Protein AF-A0A6I3GVF2-F1 (afdb_monomer)

Sequence (119 aa):
MPSLTNWISILENLDARRNLTRQQCSWALSEIMSGQAPEAEVSNFLIALGAKGETVDELAGLVDTMLQNCLQLETGNDAVDIVGTGGDMIGTVNISTMASILTAAAGIPVLKHGSRSAS

pLDDT: mean 92.49, std 10.55, range [38.22, 98.44]

Solvent-accessible surface area (backbone atoms only — not comparable to full-atom values): 7354 Å² total; per-residue (Å²): 126,85,74,79,87,46,71,69,62,51,46,58,30,30,76,68,62,42,85,63,49,33,69,56,31,25,50,54,45,47,34,51,74,72,67,70,49,53,70,68,57,54,52,49,48,56,53,35,40,61,74,58,55,80,48,72,50,32,51,48,13,39,51,50,42,51,63,72,72,46,87,84,74,98,70,82,93,73,57,46,69,49,70,76,93,69,90,79,82,75,78,71,71,68,58,45,59,56,52,40,54,53,43,38,73,72,72,43,54,62,59,65,70,84,78,78,81,93,119

Mean predicted aligned error: 4.77 Å

Nearest PDB structures (foldseek):
  1khd-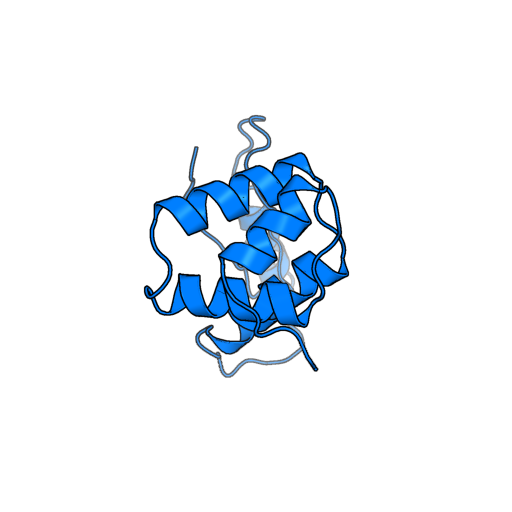assembly1_A  TM=9.390E-01  e=2.368E-05  Pectobacterium carotovorum
  1kgz-assembly1_B  TM=9.462E-01  e=8.605E-05  Pectobacterium carotovorum
  1khd-assembly1_D  TM=9.344E-01  e=9.676E-05  Pectobacterium carotovorum
  1khd-assembly2_C  TM=9.234E-01  e=2.332E-04  Pectobacterium carotovorum
  4hkm-assembly1_A  TM=9.045E-01  e=8.475E-04  Xanthomonas campestris pv. campestris str. ATCC 33913

Radius of gyration: 17.94 Å; Cα contacts (8 Å, |Δi|>4): 98; chains: 1; bounding box: 39×37×45 Å

Foldseek 3Di:
DPPPQDLVVLLVCLVVLHADALQSLLVVLLCVVVVNDDPVSVVSNVVSPVVSDDDPRNVNSNVVNCVVPDDDDPDDPQADEQDDPDPPPPPDDPVSVVVQVVCVVVVGHYDYDDDPDPD

Secondary structure (DSSP, 8-state):
------HHHHHHHHHTTPPPPHHHHHHHHHHHHTT-S-HHHHHHHHHHHHHH---HHHHHHHHHHHHHTSPP----S--B---------S----HHHHHHHHHHHTT--B---------

Structure (mmCIF, N/CA/C/O backbone):
data_AF-A0A6I3GVF2-F1
#
_entry.id   AF-A0A6I3GVF2-F1
#
loop_
_atom_site.group_PDB
_atom_site.id
_atom_site.type_symbol
_atom_site.label_atom_id
_atom_site.label_alt_id
_atom_site.label_comp_id
_atom_site.label_asym_id
_atom_site.label_entity_id
_atom_site.label_seq_id
_atom_site.pdbx_PDB_ins_code
_atom_site.Cartn_x
_atom_site.Cartn_y
_atom_site.Cartn_z
_atom_site.occupancy
_atom_site.B_iso_or_equiv
_atom_site.auth_seq_id
_atom_site.auth_comp_id
_atom_site.auth_asym_id
_atom_site.auth_atom_id
_atom_site.pdbx_PDB_model_num
ATOM 1 N N . MET A 1 1 ? 17.991 -19.385 -18.531 1.00 38.22 1 MET A N 1
ATOM 2 C CA . MET A 1 1 ? 18.571 -18.785 -17.310 1.00 38.22 1 MET A CA 1
ATOM 3 C C . MET A 1 1 ? 17.527 -17.842 -16.746 1.00 38.22 1 MET A C 1
ATOM 5 O O . MET A 1 1 ? 16.920 -17.167 -17.573 1.00 38.22 1 MET A O 1
ATOM 9 N N . PRO A 1 2 ? 17.243 -17.815 -15.433 1.00 47.78 2 PRO A N 1
ATOM 10 C CA . PRO A 1 2 ? 16.385 -16.762 -14.904 1.00 47.78 2 PRO A CA 1
ATOM 11 C C . PRO A 1 2 ? 17.091 -15.442 -15.221 1.00 47.78 2 PRO A C 1
ATOM 13 O O . PRO A 1 2 ? 18.263 -15.277 -14.883 1.00 47.78 2 PRO A O 1
ATOM 16 N N . SER A 1 3 ? 16.443 -14.571 -15.993 1.00 57.94 3 SER A N 1
ATOM 17 C CA . SER A 1 3 ? 16.981 -13.241 -16.265 1.00 57.94 3 SER A CA 1
ATOM 18 C C . SER A 1 3 ? 17.261 -12.578 -14.922 1.00 57.94 3 SER A C 1
ATOM 20 O O . SER A 1 3 ? 16.376 -12.560 -14.068 1.00 57.94 3 SER A O 1
ATOM 22 N N . LEU A 1 4 ? 18.481 -12.082 -14.715 1.00 77.06 4 LEU A N 1
ATOM 23 C CA . LEU A 1 4 ? 18.814 -11.307 -13.524 1.00 77.06 4 LEU A CA 1
ATOM 24 C C . LEU A 1 4 ? 17.838 -10.130 -13.440 1.00 77.06 4 LEU A C 1
ATOM 26 O O . LEU A 1 4 ? 17.851 -9.275 -14.324 1.00 77.06 4 LEU A O 1
ATOM 30 N N . THR A 1 5 ? 16.982 -10.110 -12.419 1.00 91.94 5 THR A N 1
ATOM 31 C CA . THR A 1 5 ? 16.071 -8.988 -12.184 1.00 91.94 5 THR A CA 1
ATOM 32 C C . THR A 1 5 ? 16.899 -7.750 -11.858 1.00 91.94 5 THR A C 1
ATOM 34 O O . THR A 1 5 ? 17.687 -7.758 -10.915 1.00 91.94 5 THR A O 1
ATOM 37 N N . ASN A 1 6 ? 16.758 -6.712 -12.678 1.00 95.62 6 ASN A N 1
ATOM 38 C CA . ASN A 1 6 ? 17.422 -5.420 -12.525 1.00 95.62 6 ASN A CA 1
ATOM 39 C C . ASN A 1 6 ? 16.567 -4.303 -13.146 1.00 95.62 6 ASN A C 1
ATOM 41 O O . ASN A 1 6 ? 15.645 -4.589 -13.915 1.00 95.62 6 ASN A O 1
ATOM 45 N N . TRP A 1 7 ? 16.908 -3.044 -12.867 1.00 97.19 7 TRP A N 1
ATOM 46 C CA . TRP A 1 7 ? 16.162 -1.872 -13.338 1.00 97.19 7 TRP A CA 1
ATOM 47 C C . TRP A 1 7 ? 15.965 -1.826 -14.858 1.00 97.19 7 TRP A C 1
ATOM 49 O O . TRP A 1 7 ? 14.837 -1.639 -15.303 1.00 97.19 7 TRP A O 1
ATOM 59 N N . ILE A 1 8 ? 17.001 -2.126 -15.649 1.00 96.56 8 ILE A N 1
ATOM 60 C CA . ILE A 1 8 ? 16.907 -2.164 -17.119 1.00 96.56 8 ILE A CA 1
ATOM 61 C C . ILE A 1 8 ? 15.813 -3.146 -17.551 1.00 96.56 8 ILE A C 1
ATOM 63 O O . ILE A 1 8 ? 14.891 -2.777 -18.270 1.00 96.56 8 ILE A O 1
ATOM 67 N N . SER A 1 9 ? 15.856 -4.381 -17.044 1.00 96.50 9 SER A N 1
ATOM 68 C CA . SER A 1 9 ? 14.861 -5.402 -17.388 1.00 96.50 9 SER A CA 1
ATOM 69 C C . SER A 1 9 ? 13.445 -5.049 -16.915 1.00 96.50 9 SER A C 1
ATOM 71 O O . SER A 1 9 ? 12.470 -5.418 -17.567 1.00 96.50 9 SER A O 1
ATOM 73 N N . ILE A 1 10 ? 13.309 -4.353 -15.781 1.00 97.81 10 ILE A N 1
ATOM 74 C CA . ILE A 1 10 ? 12.017 -3.904 -15.251 1.00 97.81 10 ILE A CA 1
ATOM 75 C C . ILE A 1 10 ? 11.418 -2.850 -16.182 1.00 97.81 10 ILE A C 1
ATOM 77 O O . ILE A 1 10 ? 10.293 -3.022 -16.654 1.00 97.81 10 ILE A O 1
ATOM 81 N N . LEU A 1 11 ? 12.185 -1.806 -16.497 1.00 97.62 11 LEU A N 1
ATOM 82 C CA . LEU A 1 11 ? 11.724 -0.714 -17.347 1.00 97.62 11 LEU A CA 1
ATOM 83 C C . LEU A 1 11 ? 11.453 -1.179 -18.782 1.00 97.62 11 LEU A C 1
ATOM 85 O O . LEU A 1 11 ? 10.392 -0.880 -19.316 1.00 97.62 11 LEU A O 1
ATOM 89 N N . GLU A 1 12 ? 12.310 -2.024 -19.368 1.00 96.94 12 GLU A N 1
ATOM 90 C CA . GLU A 1 12 ? 12.079 -2.603 -20.703 1.00 96.94 12 GLU A CA 1
ATOM 91 C C . GLU A 1 12 ? 10.775 -3.413 -20.798 1.00 96.94 12 GLU A C 1
ATOM 93 O O . GLU A 1 12 ? 10.160 -3.515 -21.866 1.00 96.94 12 GLU A O 1
ATOM 98 N N . ASN A 1 13 ? 10.347 -4.052 -19.705 1.00 97.62 13 ASN A N 1
ATOM 99 C CA . ASN A 1 13 ? 9.054 -4.729 -19.676 1.00 97.62 13 ASN A CA 1
ATOM 100 C C . ASN A 1 13 ? 7.904 -3.720 -19.615 1.00 97.62 13 ASN A C 1
ATOM 102 O O . ASN A 1 13 ? 6.969 -3.844 -20.408 1.00 97.62 13 ASN A O 1
ATOM 106 N N . LEU A 1 14 ? 7.992 -2.718 -18.738 1.00 97.94 14 LEU A N 1
ATOM 107 C CA . LEU A 1 14 ? 6.950 -1.702 -18.582 1.00 97.94 14 LEU A CA 1
ATOM 108 C C . LEU A 1 14 ? 6.769 -0.848 -19.845 1.00 97.94 14 LEU A C 1
ATOM 110 O O . LEU A 1 14 ? 5.634 -0.669 -20.289 1.00 97.94 14 LEU A O 1
ATOM 114 N N . ASP A 1 15 ? 7.861 -0.421 -20.481 1.00 96.62 15 ASP A N 1
ATOM 115 C CA . ASP A 1 15 ? 7.847 0.344 -21.735 1.00 96.62 15 ASP A CA 1
ATOM 116 C C . ASP A 1 15 ? 7.215 -0.458 -22.881 1.00 96.62 15 ASP A C 1
ATOM 118 O O . ASP A 1 15 ? 6.452 0.066 -23.694 1.00 96.62 15 ASP A O 1
ATOM 122 N N . ALA A 1 16 ? 7.460 -1.771 -22.908 1.00 97.25 16 ALA A N 1
ATOM 123 C CA . ALA A 1 16 ? 6.822 -2.699 -23.841 1.00 97.25 16 ALA A CA 1
ATOM 124 C C . ALA A 1 16 ? 5.374 -3.068 -23.450 1.00 97.25 16 ALA A C 1
ATOM 126 O O . ALA A 1 16 ? 4.783 -3.961 -24.062 1.00 97.25 16 ALA A O 1
ATOM 127 N N . ARG A 1 17 ? 4.807 -2.423 -22.420 1.00 97.38 17 ARG A N 1
ATOM 128 C CA . ARG A 1 17 ? 3.492 -2.711 -21.818 1.00 97.38 17 ARG A CA 1
ATOM 129 C C . ARG A 1 17 ? 3.306 -4.179 -21.418 1.00 97.38 17 ARG A C 1
ATOM 131 O O . ARG A 1 17 ? 2.195 -4.707 -21.461 1.00 97.38 17 ARG A O 1
ATOM 138 N N . ARG A 1 18 ? 4.390 -4.851 -21.029 1.00 98.00 18 ARG A N 1
ATOM 139 C CA . ARG A 1 18 ? 4.371 -6.212 -20.485 1.00 98.00 18 ARG A CA 1
ATOM 140 C C . ARG A 1 18 ? 4.247 -6.152 -18.970 1.00 98.00 18 ARG A C 1
ATOM 142 O O . ARG A 1 18 ? 4.882 -5.327 -18.320 1.00 98.00 18 ARG A O 1
ATOM 149 N N . ASN A 1 19 ? 3.429 -7.043 -18.421 1.00 98.19 19 ASN A N 1
ATOM 150 C CA . ASN A 1 19 ? 3.253 -7.132 -16.978 1.00 98.19 19 ASN A CA 1
ATOM 151 C C . ASN A 1 19 ? 4.516 -7.683 -16.326 1.00 98.19 19 ASN A C 1
ATOM 153 O O . ASN A 1 19 ? 5.131 -8.628 -16.830 1.00 98.19 19 ASN A O 1
ATOM 157 N N . LEU A 1 20 ? 4.866 -7.102 -15.189 1.00 98.06 20 LEU A N 1
ATOM 158 C CA . LEU A 1 20 ? 5.872 -7.647 -14.302 1.00 98.06 20 LEU A CA 1
ATOM 159 C C . LEU A 1 20 ? 5.257 -8.777 -13.478 1.00 98.06 20 LEU A C 1
ATOM 161 O O . LEU A 1 20 ? 4.062 -8.813 -13.189 1.00 98.06 20 LEU A O 1
ATOM 165 N N . THR A 1 21 ? 6.095 -9.719 -13.080 1.00 97.44 21 THR A N 1
ATOM 166 C CA . THR A 1 21 ? 5.716 -10.734 -12.099 1.00 97.44 21 THR A CA 1
ATOM 167 C C . THR A 1 21 ? 5.667 -10.132 -10.694 1.00 97.44 21 THR A C 1
ATOM 169 O O . THR A 1 21 ? 6.380 -9.173 -10.392 1.00 97.44 21 THR A O 1
ATOM 172 N N . ARG A 1 22 ? 4.916 -10.770 -9.786 1.00 97.25 22 ARG A N 1
ATOM 173 C CA . ARG A 1 22 ? 4.908 -10.438 -8.349 1.00 97.25 22 ARG A CA 1
ATOM 174 C C . ARG A 1 22 ? 6.325 -10.297 -7.779 1.00 97.25 22 ARG A C 1
ATOM 176 O O . ARG A 1 22 ? 6.628 -9.316 -7.114 1.00 97.25 22 ARG A O 1
ATOM 183 N N . GLN A 1 23 ? 7.222 -11.225 -8.127 1.00 96.81 23 GLN A N 1
ATOM 184 C CA . GLN A 1 23 ? 8.615 -11.227 -7.663 1.00 96.81 23 GLN A CA 1
ATOM 185 C C . GLN A 1 23 ? 9.440 -10.051 -8.210 1.00 96.81 23 GLN A C 1
ATOM 187 O O . GLN A 1 23 ? 10.294 -9.523 -7.500 1.00 96.81 23 GLN A O 1
ATOM 192 N N . GLN A 1 24 ? 9.191 -9.624 -9.450 1.00 97.69 24 GLN A N 1
ATOM 193 C CA . GLN A 1 24 ? 9.835 -8.444 -10.035 1.00 97.69 24 GLN A CA 1
ATOM 194 C C . GLN 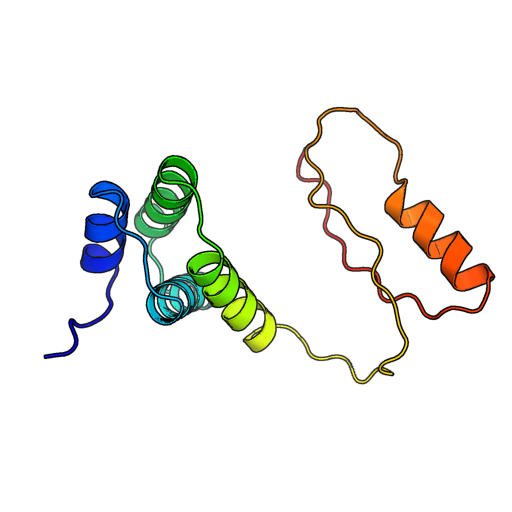A 1 24 ? 9.393 -7.155 -9.335 1.00 97.69 24 GLN A C 1
ATOM 196 O O . GLN A 1 24 ? 10.239 -6.322 -9.016 1.00 97.69 24 GLN A O 1
ATOM 201 N N . CYS A 1 25 ? 8.099 -7.016 -9.037 1.00 98.06 25 CYS A N 1
ATOM 202 C CA . CYS A 1 25 ? 7.586 -5.885 -8.263 1.00 98.06 25 CYS A CA 1
ATOM 203 C C . CYS A 1 25 ? 8.120 -5.882 -6.828 1.00 98.06 25 CYS A C 1
ATOM 205 O O . CYS A 1 25 ? 8.550 -4.835 -6.347 1.00 98.06 25 CYS A O 1
ATOM 207 N N . SER A 1 26 ? 8.171 -7.044 -6.170 1.00 97.81 26 SER A N 1
ATOM 208 C CA . SER A 1 26 ? 8.754 -7.150 -4.831 1.00 97.81 26 SER A CA 1
ATOM 209 C C . SER A 1 26 ? 10.232 -6.761 -4.813 1.00 97.81 26 SER A C 1
ATOM 211 O O . SER A 1 26 ? 10.663 -6.063 -3.899 1.00 97.81 26 SER A O 1
ATOM 213 N N . TRP A 1 2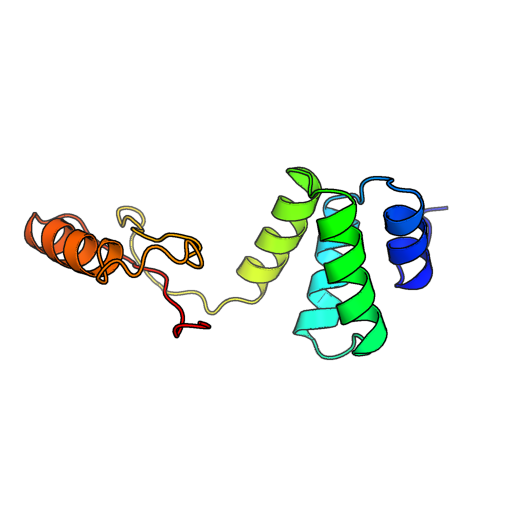7 ? 11.002 -7.174 -5.827 1.00 97.44 27 TRP A N 1
ATOM 214 C CA . TRP A 1 27 ? 12.401 -6.770 -5.983 1.00 97.44 27 TRP A CA 1
ATOM 215 C C . TRP A 1 27 ? 12.535 -5.253 -6.162 1.00 97.44 27 TRP A C 1
ATOM 217 O O . TRP A 1 27 ? 13.293 -4.623 -5.429 1.00 97.44 27 TRP A O 1
ATOM 227 N N . ALA A 1 28 ? 11.762 -4.661 -7.079 1.00 97.62 28 ALA A N 1
ATOM 228 C CA . ALA A 1 28 ? 11.827 -3.228 -7.361 1.00 97.62 28 ALA A CA 1
ATOM 229 C C . ALA A 1 28 ? 11.489 -2.392 -6.118 1.00 97.62 28 ALA A C 1
ATOM 231 O O . ALA A 1 28 ? 12.197 -1.436 -5.804 1.00 97.62 28 ALA A O 1
ATOM 232 N N . LEU A 1 29 ? 10.449 -2.773 -5.367 1.00 97.94 29 LEU A N 1
ATOM 233 C CA . LEU A 1 29 ? 10.091 -2.045 -4.153 1.00 97.94 29 LEU A CA 1
ATOM 234 C C . LEU A 1 29 ? 11.117 -2.225 -3.029 1.00 97.94 29 LEU A C 1
ATOM 236 O O . LEU A 1 29 ? 11.347 -1.280 -2.279 1.00 97.94 29 LEU A O 1
ATOM 240 N N . SER A 1 30 ? 11.773 -3.384 -2.932 1.00 97.44 30 SER A N 1
ATOM 241 C CA . SER A 1 30 ? 12.843 -3.597 -1.950 1.00 97.44 30 SER A CA 1
ATOM 242 C C . SER A 1 30 ? 14.024 -2.659 -2.201 1.00 97.44 30 SER A C 1
ATOM 244 O O . SER A 1 30 ? 14.518 -2.058 -1.253 1.00 97.44 30 SER A O 1
ATOM 246 N N . GLU A 1 31 ? 14.424 -2.469 -3.463 1.00 97.31 31 GLU A N 1
ATOM 247 C CA . GLU A 1 31 ? 15.470 -1.504 -3.845 1.00 97.31 31 GLU A CA 1
ATOM 248 C C . GLU A 1 31 ? 15.069 -0.054 -3.529 1.00 97.31 31 GLU A C 1
ATOM 250 O O . GLU A 1 31 ? 15.897 0.753 -3.102 1.00 97.31 31 GLU A O 1
ATOM 255 N N . ILE A 1 32 ? 13.791 0.292 -3.729 1.00 97.69 32 ILE A N 1
ATOM 256 C CA . ILE A 1 32 ? 13.256 1.620 -3.395 1.00 97.69 32 ILE A CA 1
ATOM 257 C C . ILE A 1 32 ? 13.304 1.845 -1.879 1.00 97.69 32 ILE A C 1
ATOM 259 O O . ILE A 1 32 ? 13.817 2.863 -1.418 1.00 97.69 32 ILE A O 1
ATOM 263 N N . MET A 1 33 ? 12.790 0.897 -1.092 1.00 95.81 33 MET A N 1
ATOM 264 C CA . MET A 1 33 ? 12.699 1.020 0.367 1.00 95.81 33 MET A CA 1
ATOM 265 C C . MET A 1 33 ? 14.063 0.933 1.062 1.00 95.81 33 MET A C 1
ATOM 267 O O . MET A 1 33 ? 14.237 1.537 2.120 1.00 95.81 33 MET A O 1
ATOM 271 N N . SER A 1 34 ? 15.040 0.234 0.472 1.00 95.62 34 SER A N 1
ATOM 272 C CA . SER A 1 34 ? 16.424 0.202 0.965 1.00 95.62 34 SER A CA 1
ATOM 273 C C . SER A 1 34 ? 17.209 1.482 0.649 1.00 95.62 34 SER A C 1
ATOM 275 O O . SER A 1 34 ? 18.318 1.659 1.155 1.00 95.62 34 SER A O 1
ATOM 277 N N . GLY A 1 35 ? 16.656 2.379 -0.178 1.00 95.75 35 GLY A N 1
ATOM 278 C CA . GLY A 1 35 ? 17.333 3.586 -0.651 1.00 95.75 35 GLY A CA 1
ATOM 279 C C . GLY A 1 35 ? 18.440 3.313 -1.675 1.00 95.75 35 GLY A C 1
ATOM 280 O O . GLY A 1 35 ? 19.284 4.178 -1.899 1.00 95.75 35 GLY A O 1
ATOM 281 N N . GLN A 1 36 ? 18.468 2.117 -2.276 1.00 94.38 36 GLN A N 1
ATOM 282 C CA . GLN A 1 36 ? 19.464 1.729 -3.281 1.00 94.38 36 GLN A CA 1
ATOM 283 C C . GLN A 1 36 ? 19.027 2.057 -4.716 1.00 94.38 36 GLN A C 1
ATOM 285 O O . GLN A 1 36 ? 19.868 2.133 -5.612 1.00 94.38 36 GLN A O 1
ATOM 290 N N . ALA A 1 37 ? 17.732 2.296 -4.936 1.00 96.75 37 ALA A N 1
ATOM 291 C CA . ALA A 1 37 ? 17.196 2.693 -6.231 1.00 96.75 37 ALA A CA 1
ATOM 292 C C . ALA A 1 37 ? 17.584 4.142 -6.603 1.00 96.75 37 ALA A C 1
ATOM 294 O O . ALA A 1 37 ? 17.294 5.066 -5.838 1.00 96.75 37 ALA A O 1
ATOM 295 N N . PRO A 1 38 ? 18.178 4.385 -7.789 1.00 96.06 38 PRO A N 1
ATOM 296 C CA . PRO A 1 38 ? 18.392 5.742 -8.287 1.00 96.06 38 PRO A CA 1
ATOM 297 C C . PRO A 1 38 ? 17.062 6.473 -8.512 1.00 96.06 38 PRO A C 1
ATOM 299 O O . PRO A 1 38 ? 16.126 5.900 -9.062 1.00 96.06 38 PRO A O 1
ATOM 302 N N . GLU A 1 39 ? 16.989 7.762 -8.173 1.00 97.00 39 GLU A N 1
ATOM 303 C CA . GLU A 1 39 ? 15.752 8.563 -8.258 1.00 97.00 39 GLU A CA 1
ATOM 304 C C . GLU A 1 39 ? 15.101 8.538 -9.655 1.00 97.00 39 GLU A C 1
ATOM 306 O O . GLU A 1 39 ? 13.880 8.427 -9.776 1.00 97.00 39 GLU A O 1
ATOM 311 N N . ALA A 1 40 ? 15.917 8.564 -10.713 1.00 96.81 40 ALA A N 1
ATOM 312 C CA . ALA A 1 40 ? 15.441 8.470 -12.093 1.00 96.81 40 ALA A CA 1
ATOM 313 C C . ALA A 1 40 ? 14.742 7.130 -12.390 1.00 96.81 40 ALA A C 1
ATOM 315 O O . ALA A 1 40 ? 13.710 7.111 -13.057 1.00 96.81 40 ALA A O 1
ATOM 316 N N . GLU A 1 41 ? 15.265 6.023 -11.857 1.00 97.19 41 GLU A N 1
ATOM 317 C CA . GLU A 1 41 ? 14.672 4.690 -12.017 1.00 97.19 41 GLU A CA 1
ATOM 318 C C . GLU A 1 41 ? 13.344 4.592 -11.263 1.00 97.19 41 GLU A C 1
ATOM 320 O O . GLU A 1 41 ? 12.364 4.078 -11.800 1.00 97.19 41 GLU A O 1
ATOM 325 N N . VAL A 1 42 ? 13.273 5.162 -10.052 1.00 98.31 42 VAL A N 1
ATOM 326 C CA . VAL A 1 42 ? 12.028 5.222 -9.269 1.00 98.31 42 VAL A CA 1
ATOM 327 C C . VAL A 1 42 ? 10.958 6.018 -10.010 1.00 98.31 42 VAL A C 1
ATOM 329 O O . VAL A 1 42 ? 9.827 5.555 -10.144 1.00 98.31 42 VAL A O 1
ATOM 332 N N . SER A 1 43 ? 11.310 7.198 -10.528 1.00 98.00 43 SER A N 1
ATOM 333 C CA . SER A 1 43 ? 10.380 8.035 -11.289 1.00 98.00 43 SER A CA 1
ATOM 334 C C . SER A 1 43 ? 9.863 7.311 -12.534 1.00 98.00 43 SER A C 1
ATOM 336 O O . SER A 1 43 ? 8.648 7.217 -12.725 1.00 98.00 43 SER A O 1
ATOM 338 N N . ASN A 1 44 ? 10.763 6.727 -13.332 1.00 97.75 44 ASN A N 1
ATOM 339 C CA . ASN A 1 44 ? 10.396 5.985 -14.537 1.00 97.75 44 ASN A CA 1
ATOM 340 C C . ASN A 1 44 ? 9.514 4.779 -14.220 1.00 97.75 44 ASN A C 1
ATOM 342 O O . ASN A 1 44 ? 8.507 4.572 -14.890 1.00 97.75 44 ASN A O 1
ATOM 346 N N . PHE A 1 45 ? 9.849 4.014 -13.181 1.00 98.38 45 PHE A N 1
ATOM 347 C CA . PHE A 1 45 ? 9.058 2.870 -12.748 1.00 98.38 45 PHE A CA 1
ATOM 348 C C . PHE A 1 45 ? 7.624 3.272 -12.39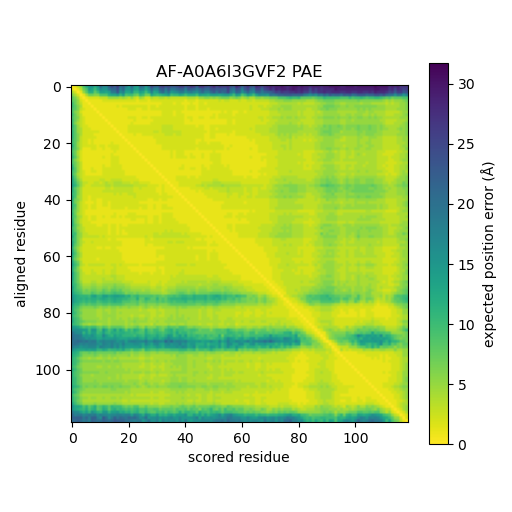4 1.00 98.38 45 PHE A C 1
ATOM 350 O O . PHE A 1 45 ? 6.685 2.671 -12.910 1.00 98.38 45 PHE A O 1
ATOM 357 N N . LEU A 1 46 ? 7.446 4.310 -11.570 1.00 98.00 46 LEU A N 1
ATOM 358 C CA . LEU A 1 46 ? 6.121 4.774 -11.148 1.00 98.00 46 LEU A CA 1
ATOM 359 C C . LEU A 1 46 ? 5.294 5.302 -12.331 1.00 98.00 46 LEU A C 1
ATOM 361 O O . LEU A 1 46 ? 4.116 4.969 -12.457 1.00 98.00 46 LEU A O 1
ATOM 365 N N . ILE A 1 47 ? 5.912 6.085 -13.221 1.00 97.94 47 ILE A N 1
ATOM 366 C CA . ILE A 1 47 ? 5.247 6.633 -14.412 1.00 97.94 47 ILE A CA 1
ATOM 367 C C . ILE A 1 47 ? 4.860 5.510 -15.381 1.00 97.94 47 ILE A C 1
ATOM 369 O O . ILE A 1 47 ? 3.716 5.457 -15.831 1.00 97.94 47 ILE A O 1
ATOM 373 N N . ALA A 1 48 ? 5.793 4.613 -15.709 1.00 98.06 48 ALA A N 1
ATOM 374 C CA . ALA A 1 48 ? 5.573 3.553 -16.688 1.00 98.06 48 ALA A CA 1
ATOM 375 C C . ALA A 1 48 ? 4.563 2.514 -16.185 1.00 98.06 48 ALA A C 1
ATOM 377 O O . ALA A 1 48 ? 3.698 2.079 -16.948 1.00 98.06 48 ALA A O 1
ATOM 378 N N . LEU A 1 49 ? 4.619 2.158 -14.898 1.00 98.31 49 LEU A N 1
ATOM 379 C CA . LEU A 1 49 ? 3.663 1.250 -14.272 1.00 98.31 49 LEU A CA 1
ATOM 380 C C . LEU A 1 49 ? 2.238 1.833 -14.305 1.00 98.31 49 LEU A C 1
ATOM 382 O O . LEU A 1 49 ? 1.332 1.166 -14.811 1.00 98.31 49 LEU A O 1
ATOM 386 N N . GLY A 1 50 ? 2.062 3.095 -13.898 1.00 97.50 50 GLY A N 1
ATOM 387 C CA . GLY A 1 50 ? 0.761 3.771 -13.945 1.00 97.50 50 GLY A CA 1
ATOM 388 C C . GLY A 1 50 ? 0.234 3.982 -15.370 1.00 97.50 50 GLY A C 1
ATOM 389 O O . GLY A 1 50 ? -0.947 3.777 -15.642 1.00 97.50 50 GLY A O 1
ATOM 390 N N . ALA A 1 51 ? 1.105 4.321 -16.327 1.00 97.69 51 ALA A N 1
ATOM 391 C CA . ALA A 1 51 ? 0.724 4.480 -17.735 1.00 97.69 51 ALA A CA 1
ATOM 392 C C . ALA A 1 51 ? 0.372 3.145 -18.421 1.00 97.69 51 ALA A C 1
ATOM 394 O O . ALA A 1 51 ? -0.465 3.092 -19.333 1.00 97.69 51 ALA A O 1
ATOM 395 N N . LYS A 1 52 ? 1.010 2.043 -18.011 1.00 97.62 52 LYS A N 1
ATOM 396 C CA . LYS A 1 52 ? 0.639 0.687 -18.435 1.00 97.62 52 LYS A CA 1
ATOM 397 C C . LYS A 1 52 ? -0.714 0.280 -17.845 1.00 97.62 52 LYS A C 1
ATOM 399 O O . LYS A 1 52 ? -1.500 -0.350 -18.553 1.00 97.62 52 LYS A O 1
ATOM 404 N N . GLY A 1 53 ? -0.969 0.670 -16.599 1.00 97.62 53 GLY A N 1
ATOM 405 C CA . GLY A 1 53 ? -2.036 0.154 -15.754 1.00 97.62 53 GLY A CA 1
ATOM 406 C C . GLY A 1 53 ? -1.543 -1.058 -14.968 1.00 97.62 53 GLY A C 1
ATOM 407 O O . GLY A 1 53 ? -1.031 -2.027 -15.543 1.00 97.62 53 GLY A O 1
ATOM 408 N N . GLU A 1 54 ? -1.676 -0.990 -13.650 1.00 96.88 54 GLU A N 1
ATOM 409 C CA . GLU A 1 54 ? -1.252 -2.025 -12.719 1.00 96.88 54 GLU A CA 1
ATOM 410 C C . GLU A 1 54 ? -2.154 -3.258 -12.782 1.00 96.88 54 GLU A C 1
ATOM 412 O O . GLU A 1 54 ? -3.378 -3.177 -12.894 1.00 96.88 54 GLU A O 1
ATOM 417 N N . THR A 1 55 ? -1.541 -4.427 -12.643 1.00 98.31 55 THR A N 1
ATOM 418 C CA . THR A 1 55 ? -2.243 -5.693 -12.434 1.00 98.31 55 THR A CA 1
ATOM 419 C C . THR A 1 55 ? -2.277 -6.079 -10.960 1.00 98.31 55 THR A C 1
ATOM 421 O O . THR A 1 55 ? -1.502 -5.586 -10.140 1.00 98.31 55 THR A O 1
ATOM 424 N N . VAL A 1 56 ? -3.159 -7.023 -10.622 1.00 98.00 56 VAL A N 1
ATOM 425 C CA . VAL A 1 56 ? -3.269 -7.563 -9.259 1.00 98.00 56 VAL A CA 1
ATOM 426 C C . VAL A 1 56 ? -1.952 -8.190 -8.795 1.00 98.00 56 VAL A C 1
ATOM 428 O O . VAL A 1 56 ? -1.555 -7.964 -7.657 1.00 98.00 56 VAL A O 1
ATOM 431 N N . ASP A 1 57 ? -1.253 -8.931 -9.660 1.00 97.56 57 ASP A N 1
ATOM 432 C CA . ASP A 1 57 ? 0.020 -9.574 -9.304 1.00 97.56 57 ASP A CA 1
ATOM 433 C C . ASP A 1 57 ? 1.133 -8.553 -9.038 1.00 97.56 57 ASP A C 1
ATOM 435 O O . ASP A 1 57 ? 1.933 -8.733 -8.117 1.00 97.56 57 ASP A O 1
ATOM 439 N N . GLU A 1 58 ? 1.164 -7.467 -9.813 1.00 98.44 58 GLU A N 1
ATOM 440 C CA . GLU A 1 58 ? 2.112 -6.369 -9.619 1.00 98.44 58 GLU A CA 1
ATOM 441 C C . GLU A 1 58 ? 1.853 -5.666 -8.283 1.00 98.44 58 GLU A C 1
ATOM 443 O O . GLU A 1 58 ? 2.763 -5.557 -7.460 1.00 98.44 58 GLU A O 1
ATOM 448 N N . LEU A 1 59 ? 0.599 -5.277 -8.018 1.00 98.06 59 LEU A N 1
ATOM 449 C CA . LEU A 1 59 ? 0.206 -4.656 -6.750 1.00 98.06 59 LEU A CA 1
ATOM 450 C C . LEU A 1 59 ? 0.467 -5.577 -5.556 1.00 98.06 59 LEU A C 1
ATOM 452 O O . LEU A 1 59 ? 0.990 -5.119 -4.545 1.00 98.06 59 LEU A O 1
ATOM 456 N N . ALA A 1 60 ? 0.160 -6.871 -5.668 1.00 97.69 60 ALA A N 1
ATOM 457 C CA . ALA A 1 60 ? 0.417 -7.840 -4.607 1.00 97.69 60 ALA A CA 1
ATOM 458 C C . ALA A 1 60 ? 1.910 -7.926 -4.264 1.00 97.69 60 ALA A C 1
ATOM 460 O O . ALA A 1 60 ? 2.264 -8.000 -3.091 1.00 97.69 60 ALA A O 1
ATOM 461 N N . GLY A 1 61 ? 2.790 -7.862 -5.269 1.00 97.81 61 GLY A N 1
ATOM 462 C CA . GLY A 1 61 ? 4.237 -7.877 -5.055 1.00 97.81 61 GLY A CA 1
ATOM 463 C C . GLY A 1 61 ? 4.735 -6.637 -4.317 1.00 97.81 61 GLY A C 1
ATOM 464 O O . GLY A 1 61 ? 5.593 -6.748 -3.441 1.00 97.81 61 GLY A O 1
ATOM 465 N N . LEU A 1 62 ? 4.161 -5.471 -4.629 1.00 98.19 62 LEU A N 1
ATOM 466 C CA . LEU A 1 62 ? 4.432 -4.228 -3.906 1.00 98.19 62 LEU A CA 1
ATOM 467 C C . LEU A 1 62 ? 3.920 -4.307 -2.458 1.00 98.19 62 LEU A C 1
ATOM 469 O O . LEU A 1 62 ? 4.666 -4.025 -1.524 1.00 98.19 62 LEU A O 1
ATOM 473 N N . VAL A 1 63 ? 2.672 -4.738 -2.253 1.00 97.12 63 VAL A N 1
ATOM 474 C CA . VAL A 1 63 ? 2.070 -4.851 -0.913 1.00 97.12 63 VAL A CA 1
ATOM 475 C C . VAL A 1 63 ? 2.851 -5.818 -0.025 1.00 97.12 63 VAL A C 1
ATOM 477 O O . VAL A 1 63 ? 3.135 -5.477 1.122 1.00 97.12 63 VAL A O 1
ATOM 480 N N . ASP A 1 64 ? 3.258 -6.980 -0.540 1.00 95.31 64 ASP A N 1
ATOM 481 C CA . ASP A 1 64 ? 4.066 -7.938 0.222 1.00 95.31 64 ASP A CA 1
ATOM 482 C C . ASP A 1 64 ? 5.352 -7.307 0.746 1.00 95.31 64 ASP A C 1
ATOM 484 O O . ASP A 1 64 ? 5.675 -7.443 1.925 1.00 95.31 64 ASP A O 1
ATOM 488 N N . THR A 1 65 ? 6.081 -6.600 -0.120 1.00 97.69 65 THR A N 1
ATOM 489 C CA . THR A 1 65 ? 7.336 -5.955 0.266 1.00 97.69 65 THR A CA 1
ATOM 490 C C . THR A 1 65 ? 7.094 -4.841 1.285 1.00 97.69 65 THR A C 1
ATOM 492 O O . THR A 1 65 ? 7.861 -4.731 2.242 1.00 97.69 65 THR A O 1
ATOM 495 N N . MET A 1 66 ? 6.014 -4.057 1.158 1.00 96.56 66 MET A N 1
ATOM 496 C CA . MET A 1 66 ? 5.660 -3.056 2.176 1.00 96.56 66 MET A CA 1
ATOM 497 C C . MET A 1 66 ? 5.387 -3.704 3.535 1.00 96.56 66 MET A C 1
ATOM 499 O O . MET A 1 66 ? 5.919 -3.247 4.545 1.00 96.56 66 MET A O 1
ATOM 503 N N . LEU A 1 67 ? 4.597 -4.781 3.566 1.00 94.81 67 LEU A N 1
ATOM 504 C CA . LEU A 1 67 ? 4.246 -5.493 4.799 1.00 94.81 67 LEU A CA 1
ATOM 505 C C . LEU A 1 67 ? 5.447 -6.212 5.429 1.00 94.81 67 LEU A C 1
ATOM 507 O O . LEU A 1 67 ? 5.541 -6.302 6.648 1.00 94.81 67 LEU A O 1
ATOM 511 N N . GLN A 1 68 ? 6.394 -6.699 4.627 1.00 95.12 68 GLN A N 1
ATOM 512 C CA . GLN A 1 68 ? 7.637 -7.289 5.140 1.00 95.12 68 GLN A CA 1
ATOM 513 C C . GLN A 1 68 ? 8.543 -6.258 5.822 1.00 95.12 68 GLN A C 1
ATOM 515 O O . GLN A 1 68 ? 9.296 -6.611 6.726 1.00 95.12 68 GLN A O 1
ATOM 520 N N . ASN A 1 69 ? 8.468 -4.995 5.399 1.00 94.25 69 ASN A N 1
ATOM 521 C CA . ASN A 1 69 ? 9.291 -3.903 5.919 1.00 94.25 69 ASN A CA 1
ATOM 522 C C . ASN A 1 69 ? 8.541 -3.000 6.914 1.00 94.25 69 ASN A C 1
ATOM 524 O O . ASN A 1 69 ? 9.097 -2.002 7.375 1.00 94.25 69 ASN A O 1
ATOM 528 N N . CYS A 1 70 ? 7.284 -3.306 7.248 1.00 93.81 70 CYS A N 1
ATOM 529 C CA . CYS A 1 70 ? 6.523 -2.516 8.207 1.00 93.81 70 CYS A CA 1
ATOM 530 C C . CYS A 1 70 ? 6.894 -2.873 9.652 1.00 93.81 70 CYS A C 1
ATOM 532 O O . CYS A 1 70 ? 7.304 -3.992 9.965 1.00 93.81 70 CYS A O 1
ATOM 534 N N . LEU A 1 71 ? 6.685 -1.929 10.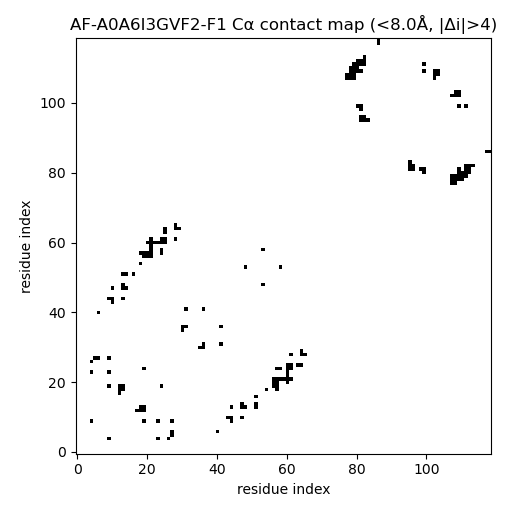571 1.00 93.62 71 LEU A N 1
ATOM 535 C CA . LEU A 1 71 ? 6.732 -2.236 11.997 1.00 93.62 71 LEU A CA 1
ATOM 536 C C . LEU A 1 71 ? 5.552 -3.150 12.350 1.00 93.62 71 LEU A C 1
ATOM 538 O O . LEU A 1 71 ? 4.398 -2.781 12.133 1.00 93.62 71 LEU A O 1
ATOM 542 N N . GLN A 1 72 ? 5.838 -4.326 12.904 1.00 92.31 72 GLN A N 1
ATOM 543 C CA . GLN A 1 72 ? 4.799 -5.237 13.375 1.00 92.31 72 GLN A CA 1
ATOM 544 C C . GLN A 1 72 ? 4.302 -4.815 14.758 1.00 92.31 72 GLN A C 1
ATOM 546 O O . GLN A 1 72 ? 5.092 -4.487 15.643 1.00 92.31 72 GLN A O 1
ATOM 551 N N . LEU A 1 73 ? 2.982 -4.830 14.932 1.00 90.12 73 LEU A N 1
ATOM 552 C CA . LEU A 1 73 ? 2.323 -4.524 16.196 1.00 90.12 73 LEU A CA 1
ATOM 553 C C . LEU A 1 73 ? 1.729 -5.806 16.777 1.00 90.12 73 LEU A C 1
ATOM 555 O O . LEU A 1 73 ? 0.973 -6.506 16.101 1.00 90.12 73 LEU A O 1
ATOM 559 N N . GLU A 1 74 ? 2.031 -6.091 18.041 1.00 91.00 74 GLU A N 1
ATOM 560 C CA . GLU A 1 74 ? 1.384 -7.173 18.783 1.00 91.00 74 GLU A CA 1
ATOM 561 C C . GLU A 1 74 ? -0.058 -6.764 19.108 1.00 91.00 74 GLU A C 1
ATOM 563 O O . GLU A 1 74 ? -0.318 -5.982 20.022 1.00 91.00 74 GLU A O 1
ATOM 568 N N . THR A 1 75 ? -1.002 -7.245 18.302 1.00 88.12 75 THR A N 1
ATOM 569 C CA . THR A 1 75 ? -2.426 -6.887 18.374 1.00 88.12 75 THR A CA 1
ATOM 570 C C . THR A 1 75 ? -3.311 -8.127 18.222 1.00 88.12 75 THR A C 1
ATOM 572 O O . THR A 1 75 ? -2.827 -9.211 17.890 1.00 88.12 75 THR A O 1
ATOM 575 N N . GLY A 1 76 ? -4.609 -7.985 18.511 1.00 89.19 76 GLY A N 1
ATOM 576 C CA . GLY A 1 76 ? -5.614 -9.015 18.225 1.00 89.19 76 GLY A CA 1
ATOM 577 C C . GLY A 1 76 ? -5.891 -9.168 16.724 1.00 89.19 76 GLY A C 1
ATOM 578 O O . GLY A 1 76 ? -5.387 -8.408 15.902 1.00 89.19 76 GLY A O 1
ATOM 579 N N . ASN A 1 77 ? -6.713 -10.152 16.357 1.00 91.06 77 ASN A N 1
ATOM 580 C CA . ASN A 1 77 ? -7.083 -10.451 14.965 1.00 91.06 77 ASN A CA 1
ATOM 581 C C . ASN A 1 77 ? -8.543 -10.094 14.624 1.00 91.06 77 ASN A C 1
ATOM 583 O O . ASN A 1 77 ? -9.068 -10.544 13.608 1.00 91.06 77 ASN A O 1
ATOM 587 N N . ASP A 1 78 ? -9.195 -9.310 15.478 1.00 94.62 78 ASP A N 1
ATOM 588 C CA . ASP A 1 78 ? -10.611 -8.941 15.414 1.00 94.62 78 ASP A CA 1
ATOM 589 C C . ASP A 1 78 ? -10.839 -7.456 15.084 1.00 94.62 78 ASP A C 1
ATOM 591 O O . ASP A 1 78 ? -11.978 -6.988 15.061 1.00 94.62 78 ASP A O 1
ATOM 595 N N . ALA A 1 79 ? -9.763 -6.714 14.813 1.00 96.00 79 ALA A N 1
ATOM 596 C CA . ALA A 1 79 ? -9.839 -5.309 14.452 1.00 96.00 79 ALA A CA 1
ATOM 597 C C . ALA A 1 79 ? -10.197 -5.089 12.977 1.00 96.00 79 ALA A C 1
ATOM 599 O O . ALA A 1 79 ? -9.836 -5.872 12.098 1.00 96.00 79 ALA A O 1
ATOM 600 N N . VAL A 1 80 ? -10.853 -3.962 12.706 1.00 96.81 80 VAL A N 1
ATOM 601 C CA . VAL A 1 80 ? -11.141 -3.483 11.347 1.00 96.81 80 VAL A CA 1
ATOM 602 C C . VAL A 1 80 ? -10.314 -2.243 11.007 1.00 96.81 80 VAL A C 1
ATOM 604 O O . VAL A 1 80 ? -9.984 -1.448 11.890 1.00 96.81 80 VAL A O 1
ATOM 607 N N . ASP A 1 81 ? -10.024 -2.052 9.719 1.00 96.31 81 ASP A N 1
ATOM 608 C CA . ASP A 1 81 ? -9.492 -0.798 9.177 1.00 96.31 81 ASP A CA 1
ATOM 609 C C . ASP A 1 81 ? -10.586 -0.084 8.370 1.00 96.31 81 ASP A C 1
ATOM 611 O O . ASP A 1 81 ? -11.342 -0.702 7.618 1.00 96.31 81 ASP A O 1
ATOM 615 N N . ILE A 1 82 ? -10.676 1.234 8.535 1.00 96.69 82 ILE A N 1
ATOM 616 C CA . ILE A 1 82 ? -11.582 2.102 7.784 1.00 96.69 82 ILE A CA 1
ATOM 617 C C . ILE A 1 82 ? -10.725 3.203 7.174 1.00 96.69 82 ILE A C 1
ATOM 619 O O . ILE A 1 82 ? -10.420 4.228 7.796 1.00 96.69 82 ILE A O 1
ATOM 623 N N . VAL A 1 83 ? -10.322 2.991 5.927 1.00 94.00 83 VAL A N 1
ATOM 624 C CA . VAL A 1 83 ? -9.378 3.839 5.203 1.00 94.00 83 VAL A CA 1
ATOM 625 C C . VAL A 1 83 ? -9.780 3.947 3.735 1.00 94.00 83 VAL A C 1
ATOM 627 O O . VAL A 1 83 ? -10.532 3.130 3.213 1.00 94.00 83 VAL A O 1
ATOM 630 N N . GLY A 1 84 ? -9.306 5.000 3.080 1.00 89.81 84 GLY A N 1
ATOM 631 C CA . GLY A 1 84 ? -9.407 5.178 1.639 1.00 89.81 84 GLY A CA 1
ATOM 632 C C . GLY A 1 84 ? -8.077 5.688 1.102 1.00 89.81 84 GLY A C 1
ATOM 633 O O . GLY A 1 84 ? -7.250 6.185 1.867 1.00 89.81 84 GLY A O 1
ATOM 634 N N . THR A 1 85 ? -7.885 5.588 -0.210 1.00 89.00 85 THR A N 1
ATOM 635 C CA . THR A 1 85 ? -6.685 6.097 -0.891 1.00 89.00 85 THR A CA 1
ATOM 636 C C . THR A 1 85 ? -6.558 7.620 -0.790 1.00 89.00 85 THR A C 1
ATOM 638 O O . THR A 1 85 ? -5.450 8.144 -0.838 1.00 89.00 85 THR A O 1
ATOM 641 N N . GLY A 1 86 ? -7.680 8.331 -0.616 1.00 85.38 86 GLY A N 1
ATOM 642 C CA . GLY A 1 86 ? -7.731 9.791 -0.698 1.00 85.38 86 GLY A CA 1
ATOM 643 C C . GLY A 1 86 ? -7.565 10.289 -2.138 1.00 85.38 86 GLY A C 1
ATOM 644 O O . GLY A 1 86 ? -7.630 9.499 -3.081 1.00 85.38 86 GLY A O 1
ATOM 645 N N . GLY A 1 87 ? -7.373 11.603 -2.303 1.00 80.88 87 GLY A N 1
ATOM 646 C CA . GLY A 1 87 ? -7.118 12.226 -3.610 1.00 80.88 87 GLY A CA 1
ATOM 647 C C . GLY A 1 87 ? -8.341 12.348 -4.525 1.00 80.88 87 GLY A C 1
ATOM 648 O O . GLY A 1 87 ? -8.185 12.576 -5.719 1.00 80.88 87 GLY A O 1
ATOM 649 N N . ASP A 1 88 ? -9.555 12.213 -3.986 1.00 79.62 88 ASP A N 1
ATOM 650 C CA . ASP A 1 88 ? -10.795 12.351 -4.760 1.00 79.62 88 ASP A CA 1
ATOM 651 C C . ASP A 1 88 ? -11.094 13.802 -5.183 1.00 79.62 88 ASP A C 1
ATOM 653 O O . ASP A 1 88 ? -11.935 14.031 -6.049 1.00 79.62 88 ASP A O 1
ATOM 657 N N . MET A 1 89 ? -10.384 14.783 -4.611 1.00 75.62 89 MET A N 1
ATOM 658 C CA .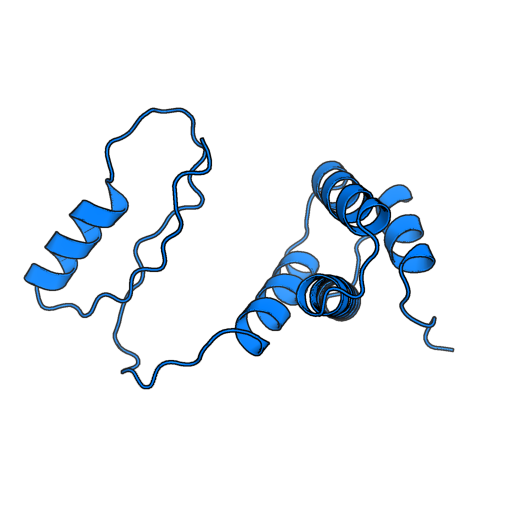 MET A 1 89 ? -10.580 16.223 -4.821 1.00 75.62 89 MET A CA 1
ATOM 659 C C . MET A 1 89 ? -11.994 16.716 -4.464 1.00 75.62 89 MET A C 1
ATOM 661 O O . MET A 1 89 ? -12.374 17.827 -4.831 1.00 75.62 89 MET A O 1
ATOM 665 N N . ILE A 1 90 ? -12.770 15.921 -3.717 1.00 76.38 90 ILE A N 1
ATOM 666 C CA . ILE A 1 90 ? -14.160 16.234 -3.346 1.00 76.38 90 ILE A CA 1
ATOM 667 C C . ILE A 1 90 ? -14.201 17.144 -2.104 1.00 76.38 90 ILE A C 1
ATOM 669 O O . ILE A 1 90 ? -15.238 17.721 -1.779 1.00 76.38 90 ILE A O 1
ATOM 673 N N . GLY A 1 91 ? -13.068 17.333 -1.417 1.00 69.19 91 GLY A N 1
ATOM 674 C CA . GLY A 1 91 ? -12.979 18.215 -0.249 1.00 69.19 91 GLY A CA 1
ATOM 675 C C . GLY A 1 91 ? -13.835 17.726 0.920 1.00 69.19 91 GLY A C 1
ATOM 676 O O . GLY A 1 91 ? -14.335 18.529 1.709 1.00 69.19 91 GLY A O 1
ATOM 677 N N . THR A 1 92 ? -14.052 16.411 1.023 1.00 76.25 92 THR A N 1
ATOM 678 C CA . THR A 1 92 ? -14.803 15.841 2.138 1.00 76.25 92 THR A CA 1
ATOM 679 C C . THR A 1 92 ? -14.071 16.088 3.451 1.00 76.25 92 THR A C 1
ATOM 681 O O . THR A 1 92 ? -12.842 16.062 3.513 1.00 76.25 92 THR A O 1
ATOM 684 N N . VAL A 1 93 ? -14.828 16.238 4.535 1.00 81.44 93 VAL A N 1
ATOM 685 C CA . VAL A 1 93 ? -14.273 16.116 5.889 1.00 81.44 93 VAL A CA 1
ATOM 686 C C . VAL A 1 93 ? -13.674 14.716 6.103 1.00 81.44 93 VAL A C 1
ATOM 688 O O . VAL A 1 93 ? -13.846 13.824 5.277 1.00 81.44 93 VAL A O 1
ATOM 691 N N . ASN A 1 94 ? -13.001 14.485 7.233 1.00 87.06 94 ASN A N 1
ATOM 692 C CA . ASN A 1 94 ? -12.357 13.204 7.556 1.00 87.06 94 ASN A CA 1
ATOM 693 C C . ASN A 1 94 ? -13.373 12.073 7.850 1.00 87.06 94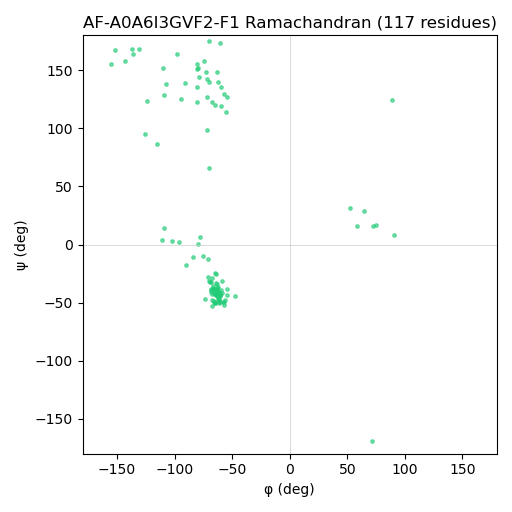 ASN A C 1
ATOM 695 O O . ASN A 1 94 ? -13.462 11.586 8.978 1.00 87.06 94 ASN A O 1
ATOM 699 N N . ILE A 1 95 ? -14.150 11.653 6.843 1.00 92.12 95 ILE A N 1
ATOM 700 C CA . ILE A 1 95 ? -15.249 10.683 6.959 1.00 92.12 95 ILE A CA 1
ATOM 701 C C . ILE A 1 95 ? -14.747 9.364 7.550 1.00 92.12 95 ILE A C 1
ATOM 703 O O . ILE A 1 95 ? -15.316 8.879 8.524 1.00 92.12 95 ILE A O 1
ATOM 707 N N . SER A 1 96 ? -13.651 8.813 7.020 1.00 93.81 96 SER A N 1
ATOM 708 C CA . SER A 1 96 ? -13.096 7.538 7.499 1.00 93.81 96 SER A CA 1
ATOM 709 C C . SER A 1 96 ? -12.626 7.610 8.958 1.00 93.81 96 SER A C 1
ATOM 711 O O . SER A 1 96 ? -12.809 6.660 9.719 1.00 93.81 96 SER A O 1
ATOM 713 N N . THR A 1 97 ? -12.103 8.760 9.390 1.00 94.69 97 THR A N 1
ATOM 714 C CA . THR A 1 97 ? -11.729 9.006 10.790 1.00 94.69 97 THR A CA 1
ATOM 715 C C . THR A 1 97 ? -12.955 9.059 11.697 1.00 94.69 97 THR A C 1
ATOM 717 O O . THR A 1 97 ? -12.976 8.394 12.729 1.00 94.69 97 THR A O 1
ATOM 720 N N . MET A 1 98 ? -13.999 9.800 11.318 1.00 96.12 98 MET A N 1
ATOM 721 C CA . MET A 1 98 ? -15.234 9.864 12.111 1.00 96.12 98 MET A CA 1
ATOM 722 C C . MET A 1 98 ? -15.924 8.495 12.198 1.00 96.12 98 MET A C 1
ATOM 724 O O . MET A 1 98 ? -16.357 8.094 13.277 1.00 96.12 98 MET A O 1
ATOM 728 N N . ALA A 1 99 ? -15.964 7.746 11.092 1.00 97.06 99 ALA A N 1
ATOM 729 C CA . ALA A 1 99 ? -16.501 6.388 11.056 1.00 97.06 99 ALA A CA 1
ATOM 730 C C . ALA A 1 99 ? -15.703 5.419 11.946 1.00 97.06 99 ALA A C 1
ATOM 732 O O . ALA A 1 99 ? -16.296 4.580 12.623 1.00 97.06 99 ALA A O 1
ATOM 733 N N . SER A 1 100 ? -14.377 5.569 12.004 1.00 98.00 100 SER A N 1
ATOM 734 C CA . SER A 1 100 ? -13.509 4.789 12.899 1.00 98.00 100 SER A CA 1
ATOM 735 C C . SER A 1 100 ? -13.837 5.028 14.367 1.00 98.00 100 SER A C 1
ATOM 737 O O . SER A 1 100 ? -13.995 4.074 15.124 1.00 98.00 100 SER A O 1
ATOM 739 N N . ILE A 1 101 ? -14.009 6.292 14.764 1.00 97.94 101 ILE A N 1
ATOM 740 C CA . ILE A 1 101 ? -14.370 6.652 16.143 1.00 97.94 101 ILE A CA 1
ATOM 741 C C . ILE A 1 101 ? -15.738 6.066 16.510 1.00 97.94 101 ILE A C 1
ATOM 743 O O . ILE A 1 101 ? -15.887 5.479 17.580 1.00 97.94 101 ILE A O 1
ATOM 747 N N . LEU A 1 102 ? -16.726 6.182 15.617 1.00 98.19 102 LEU A N 1
ATOM 748 C CA . LEU A 1 102 ? -18.057 5.614 15.836 1.00 98.19 102 LEU A CA 1
ATOM 749 C C . LEU A 1 102 ? -18.022 4.082 15.962 1.00 98.19 102 LEU A C 1
ATOM 751 O O . LEU A 1 102 ? -18.657 3.528 16.854 1.00 98.19 102 LEU A O 1
ATOM 755 N N . THR A 1 103 ? -17.265 3.402 15.098 1.00 98.31 103 THR A N 1
ATOM 756 C CA . THR A 1 103 ? -17.128 1.934 15.099 1.00 98.31 103 THR A CA 1
ATOM 757 C C . THR A 1 103 ? -16.472 1.438 16.388 1.00 98.31 103 THR A C 1
ATOM 759 O O . THR A 1 103 ? -16.975 0.508 17.017 1.00 98.31 103 THR A O 1
ATOM 762 N N . ALA A 1 104 ? -15.424 2.131 16.844 1.00 98.06 104 ALA A N 1
ATOM 763 C CA . ALA A 1 104 ? -14.797 1.868 18.134 1.00 98.06 104 ALA A CA 1
ATOM 764 C C . ALA A 1 104 ? -15.764 2.093 19.308 1.00 98.06 104 ALA A C 1
ATOM 766 O O . ALA A 1 104 ? -15.841 1.266 20.216 1.00 98.06 104 ALA A O 1
ATOM 767 N N . ALA A 1 105 ? -16.560 3.169 19.275 1.00 98.31 105 ALA A N 1
ATOM 768 C CA . ALA A 1 105 ? -17.574 3.449 20.296 1.00 98.31 105 ALA A CA 1
ATOM 769 C C . ALA A 1 105 ? -18.704 2.402 20.334 1.00 98.31 105 ALA A C 1
ATOM 771 O O . ALA A 1 105 ? -19.322 2.207 21.378 1.00 98.31 105 ALA A O 1
ATOM 772 N N . ALA A 1 106 ? -18.952 1.704 19.222 1.00 98.31 106 ALA A N 1
ATOM 773 C CA . ALA A 1 106 ? -19.883 0.581 19.145 1.00 98.31 106 ALA A CA 1
ATOM 774 C C . ALA A 1 106 ? -19.299 -0.745 19.683 1.00 98.31 106 ALA A C 1
ATOM 776 O O . ALA A 1 106 ? -19.990 -1.762 19.670 1.00 98.31 106 ALA A O 1
ATOM 777 N N . GLY A 1 107 ? -18.052 -0.745 20.167 1.00 97.12 107 GLY A N 1
ATOM 778 C CA . GLY A 1 107 ? -17.400 -1.906 20.777 1.00 97.12 107 GLY A CA 1
ATOM 779 C C . GLY A 1 107 ? -16.611 -2.790 19.810 1.00 97.12 107 GLY A C 1
ATOM 780 O O . GLY A 1 107 ? -16.165 -3.859 20.215 1.00 97.12 107 GLY A O 1
A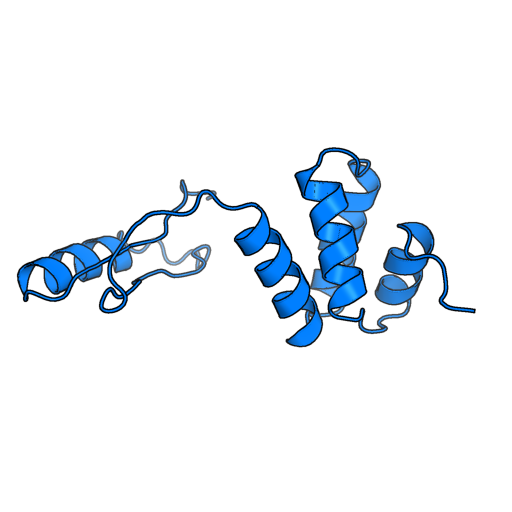TOM 781 N N . ILE A 1 108 ? -16.423 -2.368 18.556 1.00 97.56 108 ILE A N 1
ATOM 782 C CA . ILE A 1 108 ? -15.603 -3.090 17.574 1.00 97.56 108 ILE A CA 1
ATOM 783 C C . ILE A 1 108 ? -14.182 -2.510 17.581 1.00 97.56 108 ILE A C 1
ATOM 785 O O . ILE A 1 108 ?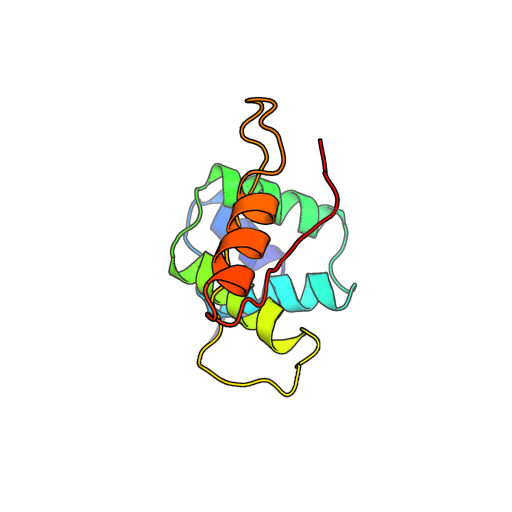 -14.041 -1.301 17.385 1.00 97.56 108 ILE A O 1
ATOM 789 N N . PRO A 1 109 ? -13.117 -3.308 17.781 1.00 96.88 109 PRO A N 1
ATOM 790 C CA . PRO A 1 109 ? -11.749 -2.800 17.722 1.00 96.88 109 PRO A CA 1
ATOM 791 C C . PRO A 1 109 ? -11.424 -2.196 16.348 1.00 96.88 109 PRO A C 1
ATOM 793 O O . PRO A 1 109 ? -11.740 -2.773 15.308 1.00 96.88 109 PRO A O 1
ATOM 796 N N . VAL A 1 110 ? -10.774 -1.029 16.332 1.00 97.38 110 VAL A N 1
ATOM 797 C CA . VAL A 1 110 ? -10.380 -0.343 15.092 1.00 97.38 110 VAL A CA 1
ATOM 798 C C . VAL A 1 110 ? -8.878 -0.092 15.090 1.00 97.38 110 VAL A C 1
ATOM 800 O O . VAL A 1 110 ? -8.358 0.580 15.981 1.00 97.38 110 VAL A O 1
ATOM 803 N N . LEU A 1 111 ? -8.197 -0.588 14.057 1.00 96.06 111 LEU A N 1
ATOM 804 C CA . LEU A 1 111 ? -6.794 -0.301 13.761 1.00 96.06 111 LEU A CA 1
ATOM 805 C C . LEU A 1 111 ? -6.733 0.446 12.434 1.00 96.06 111 LEU A C 1
ATOM 807 O O . LEU A 1 111 ? -6.610 -0.146 11.366 1.00 96.06 111 LEU A O 1
ATOM 811 N N . LYS A 1 112 ? -6.867 1.771 12.515 1.00 95.00 112 LYS A N 1
ATOM 812 C CA . LYS A 1 112 ? -6.902 2.620 11.329 1.00 95.00 112 LYS A CA 1
ATOM 813 C C . LYS A 1 112 ? -5.497 2.893 10.795 1.00 95.00 112 LYS A C 1
ATOM 815 O O . LYS A 1 112 ? -4.699 3.525 11.491 1.00 95.00 112 LYS A O 1
ATOM 820 N N . HIS A 1 113 ? -5.243 2.553 9.532 1.00 93.62 113 HIS A N 1
ATOM 821 C CA . HIS A 1 113 ? -4.088 3.084 8.809 1.00 93.62 113 HIS A CA 1
ATOM 822 C C . HIS A 1 113 ? -4.365 4.519 8.318 1.00 93.62 113 HIS A C 1
ATOM 824 O O . HIS A 1 113 ? -5.490 4.889 7.947 1.00 93.62 113 HIS A O 1
ATOM 830 N N . GLY A 1 114 ? -3.336 5.369 8.332 1.00 90.25 114 GLY A N 1
ATOM 831 C CA . GLY A 1 114 ? -3.464 6.777 7.971 1.00 90.25 114 GLY A CA 1
ATOM 832 C C . GLY A 1 114 ? -2.157 7.394 7.492 1.00 90.25 114 GLY A C 1
ATOM 833 O O . GLY A 1 114 ? -1.073 6.948 7.850 1.00 90.25 114 GLY A O 1
ATOM 834 N N . SER A 1 115 ? -2.281 8.452 6.694 1.00 85.06 115 SER A N 1
ATOM 835 C CA . SER A 1 115 ? -1.170 9.282 6.226 1.00 85.06 115 SER A CA 1
ATOM 836 C C . SER A 1 115 ? -1.493 10.762 6.451 1.00 85.06 115 SER A C 1
ATOM 838 O O . SER A 1 115 ? -2.633 11.121 6.760 1.00 85.06 115 SER A O 1
ATOM 840 N N . ARG A 1 116 ? -0.492 11.637 6.305 1.00 79.19 116 ARG A N 1
ATOM 841 C CA . ARG A 1 116 ? -0.728 13.084 6.193 1.00 79.19 116 ARG A CA 1
ATOM 842 C C . ARG A 1 116 ? -1.333 13.395 4.823 1.00 79.19 116 ARG A C 1
ATOM 844 O O . ARG A 1 116 ? -1.021 12.704 3.857 1.00 79.19 116 ARG A O 1
ATOM 851 N N . SER A 1 117 ? -2.173 14.433 4.744 1.00 71.25 117 SER A N 1
ATOM 852 C CA . SER A 1 117 ? -2.711 14.871 3.449 1.00 71.25 117 SER A CA 1
ATOM 853 C C . SER A 1 117 ? -1.560 15.210 2.506 1.00 71.25 117 SER A C 1
ATOM 855 O O . SER A 1 117 ? -0.653 15.951 2.887 1.00 71.25 117 SER A O 1
ATOM 857 N N . ALA A 1 118 ? -1.602 14.650 1.300 1.00 60.94 118 ALA A N 1
ATOM 858 C CA . ALA A 1 118 ? -0.652 14.934 0.228 1.00 60.94 118 ALA A CA 1
ATOM 859 C C . ALA A 1 118 ? -1.178 16.001 -0.755 1.00 60.94 118 ALA A C 1
ATOM 861 O O . ALA A 1 118 ? -0.505 16.312 -1.735 1.00 60.94 118 ALA A O 1
ATOM 862 N N . SER A 1 119 ? -2.372 16.546 -0.489 1.00 56.16 119 SER A N 1
ATOM 863 C CA . SER A 1 119 ? -3.115 17.514 -1.308 1.00 56.16 119 SER A CA 1
ATOM 864 C C . SER A 1 119 ? -3.879 18.510 -0.447 1.00 56.16 119 SER A C 1
ATOM 866 O O . SER A 1 119 ? -4.365 18.068 0.627 1.00 56.16 119 SER A O 1
#